Protein AF-A0AAP0GBH9-F1 (afdb_monomer)

pLDDT: mean 76.65, std 11.71, range [45.78, 92.94]

Mean predicted aligned error: 11.2 Å

Solvent-accessible surface area (backbone atoms only — not comparable to full-atom values): 4623 Å² total; per-residue (Å²): 136,75,83,49,69,65,61,58,50,46,62,59,44,64,84,35,67,91,48,58,70,70,56,24,52,51,50,43,52,55,52,50,49,52,54,51,51,50,51,51,50,53,52,49,52,49,62,70,47,86,76,55,94,59,42,70,62,52,51,51,53,49,51,54,49,53,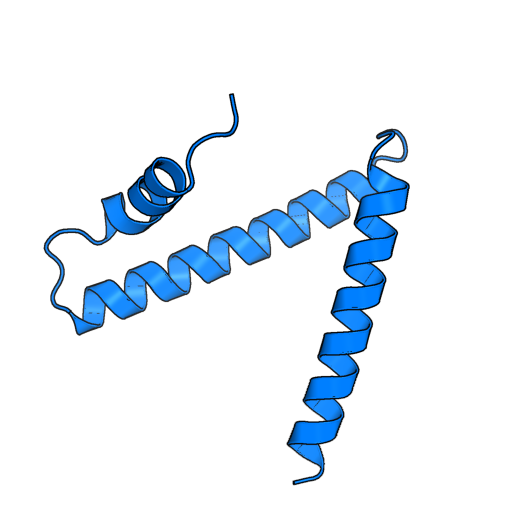52,51,51,51,54,51,52,56,57,63,74,75,110

Sequence (79 aa):
MTTNASESFNGVLKRSRGLPIQALVSATYYHCIAMFLKREEDSKNWANEAASRFVPKVLRMLRIRKEKGKKLNKKCSNK

Structure (mmCIF, N/CA/C/O backbone):
data_AF-A0AAP0GBH9-F1
#
_entry.id   AF-A0AAP0GBH9-F1
#
loop_
_atom_site.group_PDB
_atom_site.id
_atom_site.type_symbol
_atom_site.label_atom_id
_atom_site.label_alt_id
_atom_site.label_comp_id
_atom_site.label_asym_id
_atom_site.label_entity_id
_atom_site.label_seq_id
_atom_site.pdbx_PDB_ins_code
_atom_site.Cartn_x
_atom_site.Cartn_y
_atom_site.Cartn_z
_atom_site.occupancy
_atom_site.B_iso_or_equiv
_atom_site.auth_seq_id
_atom_site.auth_comp_id
_atom_site.auth_asym_id
_atom_site.auth_atom_id
_atom_site.pdbx_PDB_model_num
ATOM 1 N N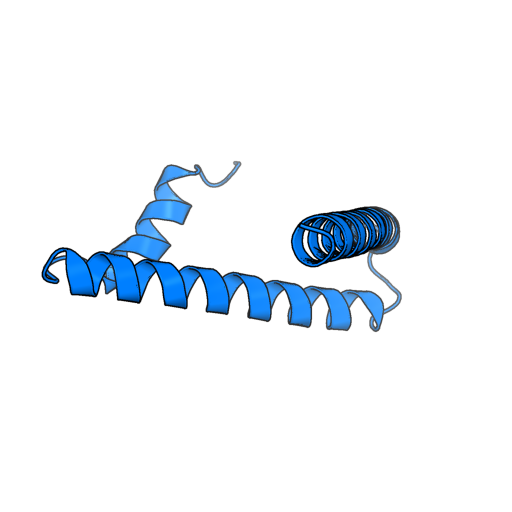 . MET A 1 1 ? -2.345 18.714 -12.205 1.00 45.78 1 MET A N 1
ATOM 2 C CA . MET A 1 1 ? -3.306 18.102 -11.266 1.00 45.78 1 MET A CA 1
ATOM 3 C C . MET A 1 1 ? -2.576 17.023 -10.475 1.00 45.78 1 MET A C 1
ATOM 5 O O . MET A 1 1 ? -2.572 15.862 -10.851 1.00 45.78 1 MET A O 1
ATOM 9 N N . THR A 1 2 ? -1.827 17.420 -9.450 1.00 50.03 2 THR A N 1
ATOM 10 C CA . THR A 1 2 ? -1.249 16.478 -8.486 1.00 50.03 2 THR A CA 1
ATOM 11 C C . THR A 1 2 ? -2.373 16.114 -7.527 1.00 50.03 2 THR A C 1
ATOM 13 O O . THR A 1 2 ? -2.823 17.005 -6.809 1.00 50.03 2 THR A O 1
ATOM 16 N N . THR A 1 3 ? -2.869 14.872 -7.544 1.00 53.75 3 THR A N 1
ATOM 17 C CA . THR A 1 3 ? -3.803 14.370 -6.519 1.00 53.75 3 THR A CA 1
ATOM 18 C C . THR A 1 3 ? -3.257 14.768 -5.157 1.00 53.75 3 THR A C 1
ATOM 20 O O . THR A 1 3 ? -2.137 14.401 -4.789 1.00 53.75 3 THR A O 1
ATOM 23 N N . ASN A 1 4 ? -4.000 15.644 -4.495 1.00 68.94 4 ASN A N 1
ATOM 24 C CA . ASN A 1 4 ? -3.637 16.264 -3.235 1.00 68.94 4 ASN A CA 1
ATOM 25 C C . ASN A 1 4 ? -3.352 15.155 -2.199 1.00 68.94 4 ASN A C 1
ATOM 27 O O . ASN A 1 4 ? -3.938 14.069 -2.212 1.00 68.94 4 ASN A O 1
ATOM 31 N N . ALA A 1 5 ? -2.391 15.388 -1.305 1.00 68.06 5 ALA A N 1
ATOM 32 C CA . ALA A 1 5 ? -2.058 14.395 -0.284 1.00 68.06 5 ALA A CA 1
ATOM 33 C C . ALA A 1 5 ? -3.299 14.017 0.551 1.00 68.06 5 ALA A C 1
ATOM 35 O O . ALA A 1 5 ? -3.442 12.868 0.962 1.00 68.06 5 ALA A O 1
ATOM 36 N N . SER A 1 6 ? -4.227 14.961 0.730 1.00 74.06 6 SER A N 1
ATOM 37 C CA . SER A 1 6 ? -5.507 14.781 1.412 1.00 74.06 6 SER A CA 1
ATOM 38 C C . SER A 1 6 ? -6.402 13.705 0.787 1.00 74.06 6 SER A C 1
ATOM 40 O O . SER A 1 6 ? -6.910 12.878 1.537 1.00 74.06 6 SER A O 1
ATOM 42 N N . GLU A 1 7 ? -6.578 13.629 -0.537 1.00 79.19 7 GLU A N 1
ATOM 43 C CA . GLU A 1 7 ? -7.365 12.557 -1.182 1.00 79.19 7 GLU A CA 1
ATOM 44 C C . GLU A 1 7 ? -6.702 11.193 -1.011 1.00 79.19 7 GLU A C 1
ATOM 46 O O . GLU A 1 7 ? -7.380 10.202 -0.726 1.00 79.19 7 GLU A O 1
ATOM 51 N N . SER A 1 8 ? -5.370 11.143 -1.118 1.00 75.31 8 SER A N 1
ATOM 52 C CA . SER A 1 8 ? -4.613 9.914 -0.877 1.00 75.31 8 SER A CA 1
ATOM 53 C C . SER A 1 8 ? -4.795 9.430 0.563 1.00 75.31 8 SER A C 1
ATOM 55 O O . SER A 1 8 ? -5.071 8.251 0.783 1.00 75.31 8 SER A O 1
ATOM 57 N N . PHE A 1 9 ? -4.679 10.324 1.550 1.00 75.69 9 PHE A N 1
ATOM 58 C CA . PHE A 1 9 ? -4.925 9.993 2.956 1.00 75.69 9 PHE A CA 1
ATOM 59 C C . PHE A 1 9 ? -6.377 9.590 3.199 1.00 75.69 9 PHE A C 1
ATOM 61 O O . PHE A 1 9 ? -6.648 8.651 3.947 1.00 75.69 9 PHE A O 1
ATOM 68 N N . ASN A 1 10 ? -7.318 10.241 2.524 1.00 83.69 10 ASN A N 1
ATOM 69 C CA . ASN A 1 10 ? -8.728 9.916 2.631 1.00 83.69 10 ASN A CA 1
ATOM 70 C C . ASN A 1 10 ? -9.023 8.482 2.167 1.00 83.69 10 ASN A C 1
ATOM 72 O O . ASN A 1 10 ? -9.803 7.786 2.813 1.00 83.69 10 ASN A O 1
ATOM 76 N N . GLY A 1 11 ? -8.368 8.019 1.096 1.00 80.88 11 GLY A N 1
ATOM 77 C CA . GLY A 1 11 ? -8.450 6.632 0.629 1.00 80.88 11 GLY A CA 1
ATOM 78 C C . GLY A 1 11 ? -7.946 5.620 1.663 1.00 80.88 11 GLY A C 1
ATOM 79 O O . GLY A 1 11 ? -8.618 4.617 1.905 1.00 80.88 11 GLY A O 1
ATOM 80 N N . VAL A 1 12 ? -6.826 5.927 2.329 1.00 80.56 12 VAL A N 1
ATOM 81 C CA . VAL A 1 12 ? -6.246 5.094 3.401 1.00 80.56 12 VAL A CA 1
ATOM 82 C C . VAL A 1 12 ? -7.185 4.993 4.599 1.00 80.56 12 VAL A C 1
ATOM 84 O O . VAL A 1 12 ? -7.411 3.906 5.125 1.00 80.56 12 VAL A O 1
ATOM 87 N N . LEU A 1 13 ? -7.763 6.122 5.010 1.00 83.56 13 LEU A N 1
ATOM 88 C CA . LEU A 1 13 ? -8.603 6.205 6.202 1.00 83.56 13 LEU A CA 1
ATOM 89 C C . LEU A 1 13 ? -10.043 5.742 5.962 1.00 83.56 13 LEU A C 1
ATOM 91 O O . LEU A 1 13 ? -10.746 5.442 6.922 1.00 83.56 13 LEU A O 1
ATOM 95 N N . LYS A 1 14 ? -10.510 5.668 4.707 1.00 85.94 14 LYS A N 1
ATOM 96 C CA . LYS A 1 14 ? -11.913 5.356 4.370 1.00 85.94 14 LYS A CA 1
ATOM 97 C C . LYS A 1 14 ? -12.396 4.042 4.987 1.00 85.94 14 LYS A C 1
ATOM 99 O O . LYS A 1 14 ? -13.552 3.963 5.386 1.00 85.94 14 LYS A O 1
ATOM 104 N N . ARG A 1 15 ? -11.523 3.034 5.079 1.00 80.31 15 ARG A N 1
ATOM 105 C CA . ARG A 1 15 ? -11.846 1.700 5.618 1.00 80.31 15 ARG A CA 1
ATOM 106 C C . ARG A 1 15 ? -11.689 1.578 7.134 1.00 80.31 15 ARG A C 1
ATOM 108 O O . ARG A 1 15 ? -12.109 0.573 7.689 1.00 80.31 15 ARG A O 1
ATOM 115 N N . SER A 1 16 ? -11.090 2.567 7.794 1.00 85.19 16 SER A N 1
ATOM 116 C CA . SER A 1 16 ? -10.811 2.53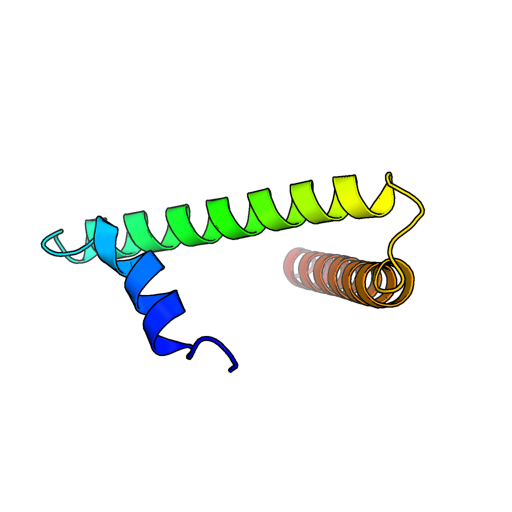5 9.233 1.00 85.19 16 SER A CA 1
ATOM 117 C C . SER A 1 16 ? -11.683 3.497 10.046 1.00 85.19 16 SER A C 1
ATOM 119 O O . SER A 1 16 ? -11.489 3.626 11.252 1.00 85.19 16 SER A O 1
ATOM 121 N N . ARG A 1 17 ? -12.632 4.195 9.408 1.00 86.62 17 ARG A N 1
ATOM 122 C CA . ARG A 1 17 ? -13.539 5.135 10.085 1.00 86.62 17 ARG A CA 1
ATOM 123 C C . ARG A 1 17 ? -14.472 4.390 11.038 1.00 86.62 17 ARG A C 1
ATOM 125 O O . ARG A 1 17 ? -15.022 3.360 10.671 1.00 86.62 17 ARG A O 1
ATOM 132 N N . GLY A 1 18 ? -14.666 4.936 12.236 1.00 86.38 18 GLY A N 1
ATOM 133 C CA . GLY A 1 18 ? -15.558 4.357 13.247 1.00 86.38 18 GLY A CA 1
ATOM 134 C C . GLY A 1 18 ? -14.984 3.154 14.000 1.00 86.38 18 GLY A C 1
ATOM 135 O O . GLY A 1 18 ? -15.672 2.598 14.849 1.00 86.38 18 GLY A O 1
ATOM 136 N N . LEU A 1 19 ? -13.734 2.759 13.731 1.00 88.75 19 LEU A N 1
ATOM 137 C CA . LEU A 1 19 ? -13.043 1.747 14.526 1.00 88.75 19 LEU A CA 1
ATOM 138 C C . LEU A 1 19 ? -12.508 2.350 15.839 1.00 88.75 19 LEU A C 1
ATOM 140 O O . LEU A 1 19 ? -12.092 3.513 15.846 1.00 88.75 19 LEU A O 1
ATOM 144 N N . PRO A 1 20 ? -12.433 1.563 16.930 1.00 92.94 20 PRO A N 1
ATOM 145 C CA . PRO A 1 20 ? -11.678 1.940 18.123 1.00 92.94 20 PRO A CA 1
ATOM 146 C C . PRO A 1 20 ? -10.240 2.332 17.765 1.00 92.94 20 PRO A C 1
ATOM 148 O O . PRO A 1 20 ? -9.661 1.757 16.844 1.00 92.94 20 PRO A O 1
ATOM 151 N N . ILE A 1 21 ? -9.640 3.268 18.508 1.00 88.19 21 ILE A N 1
ATOM 152 C CA . ILE A 1 21 ? -8.332 3.871 18.175 1.00 88.19 21 ILE A CA 1
ATOM 153 C C . ILE A 1 21 ? -7.266 2.808 17.875 1.00 88.19 21 ILE A C 1
ATOM 155 O O . ILE A 1 21 ? -6.562 2.905 16.873 1.00 88.19 21 ILE A O 1
ATOM 159 N N . GLN A 1 22 ? -7.191 1.752 18.688 1.00 89.62 22 GLN A N 1
ATOM 160 C CA . GLN A 1 22 ? -6.243 0.659 18.477 1.00 89.62 22 GLN A CA 1
ATOM 161 C C . GLN A 1 22 ? -6.484 -0.075 17.147 1.00 89.62 22 GLN A C 1
ATOM 163 O O . GLN A 1 22 ? -5.548 -0.279 16.377 1.00 89.62 22 GLN A O 1
ATOM 168 N N . ALA A 1 23 ? -7.738 -0.410 16.836 1.00 86.81 23 ALA A N 1
ATOM 169 C CA . ALA A 1 23 ? -8.104 -1.070 15.5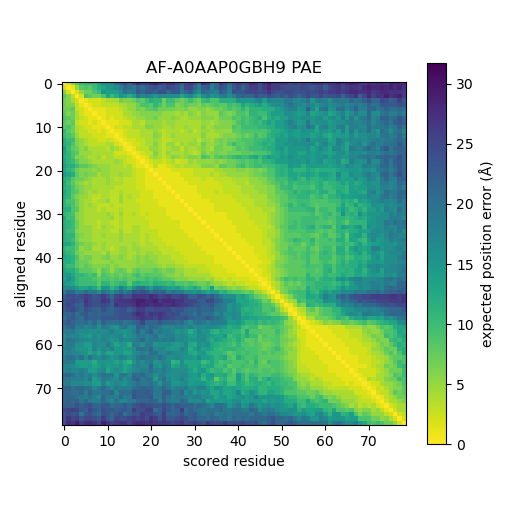85 1.00 86.81 23 ALA A CA 1
ATOM 170 C C . AL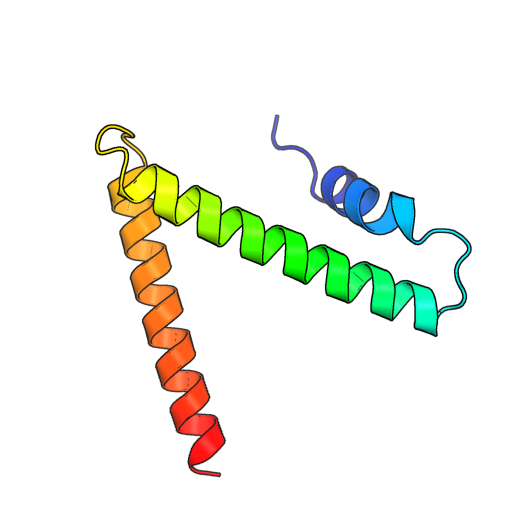A A 1 23 ? -7.897 -0.155 14.365 1.00 86.81 23 ALA A C 1
ATOM 172 O O . ALA A 1 23 ? -7.460 -0.622 13.314 1.00 86.81 23 ALA A O 1
ATOM 173 N N . LEU A 1 24 ? -8.139 1.152 14.507 1.00 90.12 24 LEU A N 1
ATOM 174 C CA . LEU A 1 24 ? -7.866 2.155 13.478 1.00 90.12 24 LEU A CA 1
ATOM 175 C C . LEU A 1 24 ? -6.370 2.226 13.151 1.00 90.12 24 LEU A C 1
ATOM 177 O O . LEU A 1 24 ? -5.990 2.205 11.977 1.00 90.12 24 LEU A O 1
ATOM 181 N N . VAL A 1 25 ? -5.514 2.273 14.173 1.00 89.25 25 VAL A N 1
ATOM 182 C CA . VAL A 1 25 ? -4.055 2.300 13.995 1.00 89.25 25 VAL A CA 1
ATOM 183 C C . VAL A 1 25 ? -3.573 1.010 13.332 1.00 89.25 25 VAL A C 1
ATOM 185 O O . VAL A 1 25 ? -2.828 1.068 12.355 1.00 89.25 25 VAL A O 1
ATOM 188 N N . SER A 1 26 ? -4.047 -0.155 13.781 1.00 89.38 26 SER A N 1
ATOM 189 C CA . SER A 1 26 ? -3.678 -1.435 13.166 1.00 89.38 26 SER A CA 1
ATOM 190 C C . SER A 1 26 ? -4.130 -1.525 11.704 1.00 89.38 26 SER A C 1
ATOM 192 O O . SER A 1 26 ? -3.328 -1.855 10.831 1.00 89.38 26 SER A O 1
ATOM 194 N N . ALA A 1 27 ? -5.385 -1.182 11.405 1.00 87.69 27 ALA A N 1
ATOM 195 C CA . ALA A 1 27 ? -5.929 -1.245 10.049 1.00 87.69 27 ALA A CA 1
ATOM 196 C C . ALA A 1 27 ? -5.179 -0.319 9.079 1.00 87.69 27 ALA A C 1
ATOM 198 O O . ALA A 1 27 ? -4.836 -0.728 7.969 1.00 87.69 27 ALA A O 1
ATOM 199 N N . THR A 1 28 ? -4.882 0.913 9.500 1.00 89.12 28 THR A N 1
ATOM 200 C CA . THR A 1 28 ? -4.136 1.875 8.673 1.00 89.12 28 THR A CA 1
ATOM 201 C C . THR A 1 28 ? -2.686 1.442 8.464 1.00 89.12 28 THR A C 1
ATOM 203 O O . THR A 1 28 ? -2.186 1.527 7.341 1.00 89.12 28 THR A O 1
ATOM 206 N N . TYR A 1 29 ? -2.031 0.899 9.494 1.00 89.25 29 TYR A N 1
ATOM 207 C CA . TYR A 1 29 ? -0.672 0.367 9.399 1.00 89.25 29 TYR A CA 1
ATOM 208 C C . TYR A 1 29 ? -0.565 -0.772 8.377 1.00 89.25 29 TYR A C 1
ATOM 210 O O . TYR A 1 29 ? 0.229 -0.688 7.435 1.00 89.25 29 TYR A O 1
ATOM 218 N N . TYR A 1 30 ? -1.400 -1.807 8.504 1.00 89.94 30 TYR A N 1
ATOM 219 C CA . TYR A 1 30 ? -1.371 -2.940 7.576 1.00 89.94 30 TYR A CA 1
ATOM 220 C C . TYR A 1 30 ? -1.790 -2.545 6.159 1.00 89.94 30 TYR A C 1
ATOM 222 O O . TYR A 1 30 ? -1.216 -3.038 5.188 1.00 89.94 30 TYR A O 1
ATOM 230 N N . HIS A 1 31 ? -2.733 -1.610 6.016 1.00 88.12 31 HIS A N 1
ATOM 231 C CA . HIS A 1 31 ? -3.112 -1.092 4.706 1.00 88.12 31 HIS A CA 1
ATOM 232 C C . HIS A 1 31 ? -1.953 -0.354 4.022 1.00 88.12 31 HIS A C 1
ATOM 234 O O . HIS A 1 31 ? -1.689 -0.580 2.839 1.00 88.12 31 HIS A O 1
ATOM 240 N N . CYS A 1 32 ? -1.206 0.466 4.767 1.00 87.31 32 CYS A N 1
ATOM 241 C CA . CYS A 1 32 ? 0.009 1.107 4.271 1.00 87.31 32 CYS A CA 1
ATOM 242 C C . CYS A 1 32 ? 1.053 0.082 3.819 1.00 87.31 32 CYS A C 1
ATOM 244 O O . CYS A 1 32 ? 1.579 0.208 2.713 1.00 87.31 32 CYS A O 1
ATOM 246 N N . ILE A 1 33 ? 1.311 -0.958 4.619 1.00 90.31 33 ILE A N 1
ATOM 247 C CA . ILE A 1 33 ? 2.232 -2.041 4.241 1.00 90.31 33 ILE A CA 1
ATOM 248 C C . ILE A 1 33 ? 1.794 -2.705 2.937 1.00 90.31 33 ILE A C 1
ATOM 250 O O . ILE A 1 33 ? 2.609 -2.844 2.028 1.00 90.31 33 ILE A O 1
ATOM 254 N N . ALA A 1 34 ? 0.516 -3.064 2.808 1.00 89.50 34 ALA A N 1
ATOM 255 C CA . ALA A 1 34 ? -0.003 -3.699 1.600 1.00 89.50 34 ALA A CA 1
ATOM 256 C C . ALA A 1 34 ? 0.196 -2.820 0.351 1.00 89.50 34 ALA A C 1
ATOM 258 O O . ALA A 1 34 ? 0.602 -3.315 -0.699 1.00 89.50 34 ALA A O 1
ATOM 259 N N . MET A 1 35 ? -0.019 -1.504 0.466 1.00 87.38 35 MET A N 1
ATOM 260 C CA . MET A 1 35 ? 0.255 -0.566 -0.630 1.00 87.38 35 MET A CA 1
ATOM 261 C C . MET A 1 35 ? 1.745 -0.499 -0.989 1.00 87.38 35 MET A C 1
ATOM 263 O O . MET A 1 35 ? 2.080 -0.402 -2.171 1.00 87.38 35 MET A O 1
ATOM 267 N N . PHE A 1 36 ? 2.645 -0.546 -0.001 1.00 87.00 36 PHE A N 1
ATOM 268 C CA . PHE A 1 36 ? 4.086 -0.570 -0.258 1.00 87.00 36 PHE A CA 1
ATOM 269 C C . PHE A 1 36 ? 4.530 -1.867 -0.934 1.00 87.00 36 PHE A C 1
ATOM 271 O O . PHE A 1 36 ? 5.293 -1.798 -1.895 1.00 87.00 36 PHE A O 1
ATOM 278 N N . LEU A 1 37 ? 4.022 -3.019 -0.487 1.00 88.88 37 LEU A N 1
ATOM 279 C CA . LEU A 1 37 ? 4.310 -4.319 -1.098 1.00 88.88 37 LEU A CA 1
ATOM 280 C C . LEU A 1 37 ? 3.828 -4.372 -2.549 1.00 88.88 37 LEU A C 1
ATOM 282 O O . LEU A 1 37 ? 4.600 -4.732 -3.434 1.00 88.88 37 LEU A O 1
ATOM 286 N N . LYS A 1 38 ? 2.599 -3.910 -2.813 1.00 88.81 38 LYS A N 1
ATOM 287 C CA . LYS A 1 38 ? 2.064 -3.820 -4.176 1.00 88.81 38 LYS A CA 1
ATOM 288 C C . LYS A 1 38 ? 2.928 -2.933 -5.072 1.00 88.81 38 LYS A C 1
ATOM 290 O O . LYS A 1 38 ? 3.268 -3.320 -6.180 1.00 88.81 38 LYS A O 1
ATOM 295 N N . ARG A 1 39 ? 3.358 -1.766 -4.579 1.00 84.88 39 ARG A N 1
ATOM 296 C CA . ARG A 1 39 ? 4.267 -0.889 -5.338 1.00 84.88 39 ARG A CA 1
ATOM 297 C C . ARG A 1 39 ? 5.640 -1.509 -5.585 1.00 84.88 39 ARG A C 1
ATOM 299 O O . ARG A 1 39 ? 6.275 -1.182 -6.585 1.00 84.88 39 ARG A O 1
ATOM 306 N N . GLU A 1 40 ? 6.133 -2.345 -4.675 1.00 84.06 40 GLU A N 1
ATOM 307 C CA . GLU A 1 40 ? 7.376 -3.086 -4.894 1.00 84.06 40 GLU A CA 1
ATOM 308 C C . GLU A 1 40 ? 7.208 -4.118 -6.016 1.00 84.06 40 GLU A C 1
ATOM 310 O O . GLU A 1 40 ? 8.085 -4.233 -6.870 1.00 84.06 40 GLU A O 1
ATOM 315 N N . GLU A 1 41 ? 6.085 -4.833 -6.034 1.00 85.75 41 GLU A N 1
ATOM 316 C CA . GLU A 1 41 ? 5.730 -5.782 -7.090 1.00 85.75 41 GLU A CA 1
ATOM 317 C C . GLU A 1 41 ? 5.563 -5.088 -8.447 1.00 85.75 41 GLU A C 1
ATOM 319 O O . GLU A 1 41 ? 6.253 -5.450 -9.399 1.00 85.75 41 GLU A O 1
ATOM 324 N N . ASP A 1 42 ? 4.771 -4.013 -8.510 1.00 82.19 42 ASP A N 1
ATOM 325 C CA . ASP A 1 42 ? 4.614 -3.180 -9.709 1.00 82.19 42 ASP A CA 1
ATOM 326 C C . ASP A 1 42 ? 5.980 -2.694 -10.216 1.00 82.19 42 ASP A C 1
ATOM 328 O O . ASP A 1 42 ? 6.282 -2.746 -11.407 1.00 82.19 42 ASP A O 1
ATOM 332 N N . SER A 1 43 ? 6.864 -2.288 -9.299 1.00 74.94 43 SER A N 1
ATOM 333 C CA . SER A 1 43 ? 8.214 -1.870 -9.657 1.00 74.94 43 SER A CA 1
ATOM 334 C C . SER A 1 43 ? 9.080 -2.998 -10.219 1.00 74.94 43 SER A C 1
ATOM 336 O O . SER A 1 43 ? 9.960 -2.705 -11.032 1.00 74.94 43 SER A O 1
ATOM 338 N N . LYS A 1 44 ? 8.919 -4.242 -9.759 1.00 78.62 44 LYS A N 1
ATOM 339 C CA . LYS A 1 44 ? 9.630 -5.400 -10.324 1.00 78.62 44 LYS A CA 1
ATOM 340 C C . LYS A 1 44 ? 9.098 -5.701 -11.721 1.00 78.62 44 LYS A C 1
ATOM 342 O O . LYS A 1 44 ? 9.896 -5.894 -12.632 1.00 78.62 44 LYS A O 1
ATOM 347 N N . ASN A 1 45 ? 7.782 -5.638 -11.901 1.00 79.81 45 ASN A N 1
ATOM 348 C CA . ASN A 1 45 ? 7.130 -5.847 -13.192 1.00 79.81 45 ASN A CA 1
ATOM 349 C C . ASN A 1 45 ? 7.588 -4.802 -14.219 1.00 79.81 45 ASN A C 1
ATOM 351 O O . ASN A 1 45 ? 8.059 -5.174 -15.288 1.00 79.81 45 ASN A O 1
ATOM 355 N N . TRP A 1 46 ? 7.616 -3.515 -13.855 1.00 72.19 46 TRP A N 1
ATOM 356 C CA . TRP A 1 46 ? 8.147 -2.450 -14.721 1.00 72.19 46 TRP A CA 1
ATOM 357 C C . TRP A 1 46 ? 9.647 -2.559 -15.006 1.00 72.19 46 TRP A C 1
ATOM 359 O O . TRP A 1 46 ? 10.123 -2.014 -15.996 1.00 72.19 46 TRP A O 1
ATOM 369 N N . ALA A 1 47 ? 10.419 -3.189 -14.119 1.00 68.06 47 ALA A N 1
ATOM 370 C CA . ALA A 1 47 ? 11.837 -3.432 -14.366 1.00 68.06 47 ALA A CA 1
ATOM 371 C C . ALA A 1 47 ? 12.054 -4.579 -15.366 1.00 68.06 47 ALA A C 1
ATOM 373 O O . ALA A 1 47 ? 13.025 -4.541 -16.119 1.00 68.06 47 ALA A O 1
ATOM 374 N N . ASN A 1 48 ? 11.161 -5.572 -15.367 1.00 68.38 48 ASN A N 1
ATOM 375 C CA . ASN A 1 48 ? 11.186 -6.705 -16.289 1.00 68.38 48 ASN A CA 1
ATOM 376 C C . ASN A 1 48 ? 10.604 -6.336 -17.667 1.00 68.38 48 ASN A C 1
ATOM 378 O O . ASN A 1 48 ? 11.114 -6.784 -18.691 1.00 68.38 48 ASN A O 1
ATO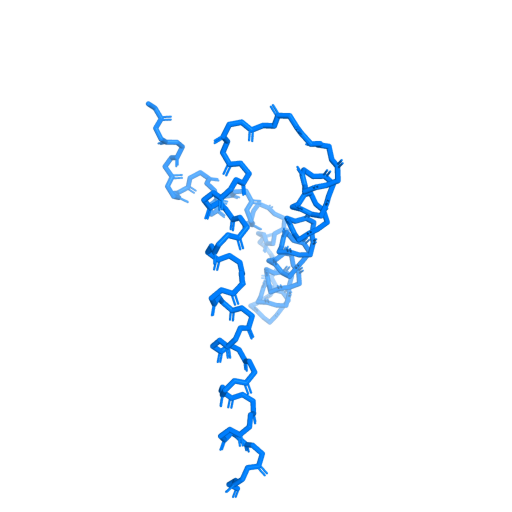M 382 N N . GLU A 1 49 ? 9.587 -5.472 -17.711 1.00 66.00 49 GLU A N 1
ATOM 383 C CA . GLU A 1 49 ? 9.072 -4.856 -18.938 1.00 66.00 49 GLU A CA 1
ATOM 384 C C . GLU A 1 49 ? 10.020 -3.735 -19.395 1.00 66.00 49 GLU A C 1
ATOM 386 O O . GLU A 1 49 ? 9.881 -2.565 -19.037 1.00 66.00 49 GLU A O 1
ATOM 391 N N . ALA A 1 50 ? 11.030 -4.103 -20.181 1.00 58.41 50 ALA A N 1
ATOM 392 C CA . ALA A 1 50 ? 12.177 -3.284 -20.582 1.00 58.41 50 ALA A CA 1
ATOM 393 C C . ALA A 1 50 ? 11.890 -2.023 -21.449 1.00 58.41 50 ALA A C 1
ATOM 395 O O . ALA A 1 50 ? 12.738 -1.639 -22.252 1.00 58.41 50 ALA A O 1
ATOM 396 N N . ALA A 1 51 ? 10.747 -1.337 -21.318 1.00 57.56 51 ALA A N 1
ATOM 397 C CA . ALA A 1 51 ? 10.328 -0.297 -22.270 1.00 57.56 51 ALA A CA 1
ATOM 398 C C . ALA A 1 51 ? 9.822 1.035 -21.680 1.00 57.56 51 ALA A C 1
ATOM 400 O O . ALA A 1 51 ? 9.404 1.90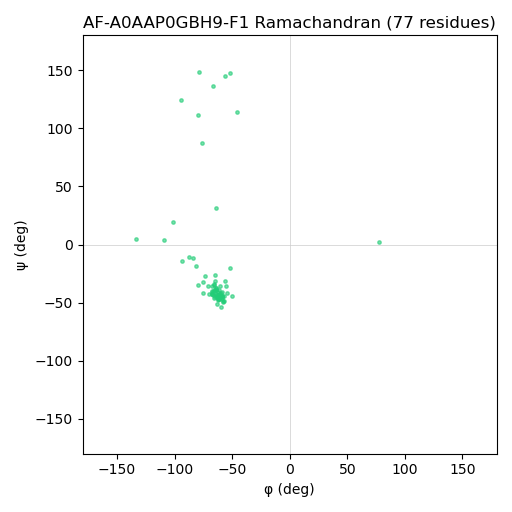6 -22.441 1.00 57.56 51 ALA A O 1
ATOM 401 N N . SER A 1 52 ? 9.861 1.270 -20.363 1.00 58.69 52 SER A N 1
ATOM 402 C CA . SER A 1 52 ? 9.430 2.576 -19.830 1.00 58.69 52 SER A CA 1
ATOM 403 C C . SER A 1 52 ? 10.598 3.555 -19.641 1.00 58.69 52 SER A C 1
ATOM 405 O O . SER A 1 52 ? 11.558 3.304 -18.912 1.00 58.69 52 SER A O 1
ATOM 407 N N . ARG A 1 53 ? 10.485 4.743 -20.258 1.00 59.97 53 ARG A N 1
ATOM 408 C CA . ARG A 1 53 ? 11.439 5.877 -20.183 1.00 59.97 53 ARG A CA 1
ATOM 409 C C . ARG A 1 53 ? 11.793 6.295 -18.744 1.00 59.97 53 ARG A C 1
ATOM 411 O O . ARG A 1 53 ? 12.819 6.931 -18.512 1.00 59.97 53 ARG A O 1
ATOM 418 N N . PHE A 1 54 ? 10.955 5.937 -17.769 1.00 57.59 54 PHE A N 1
ATOM 419 C CA . PHE A 1 54 ? 11.112 6.273 -16.351 1.00 57.59 54 PHE A CA 1
ATOM 420 C C . PHE A 1 54 ? 11.846 5.194 -15.533 1.00 57.59 54 PHE A C 1
ATOM 422 O O . PHE A 1 54 ? 12.329 5.478 -14.430 1.00 57.59 54 PHE A O 1
ATOM 429 N N . VAL A 1 55 ? 11.994 3.984 -16.081 1.00 65.38 55 VAL A N 1
ATOM 430 C CA . VAL A 1 55 ? 12.579 2.803 -15.422 1.00 65.38 55 VAL A CA 1
ATOM 431 C C . VAL A 1 55 ? 14.029 3.027 -14.977 1.00 65.38 55 VAL A C 1
ATOM 433 O O . VAL A 1 55 ? 14.327 2.714 -13.822 1.00 65.38 55 VAL A O 1
ATOM 436 N N . PRO A 1 56 ? 14.924 3.681 -15.752 1.00 68.81 56 PRO A N 1
ATOM 437 C CA . PRO A 1 56 ? 16.313 3.871 -15.323 1.00 68.81 56 PRO A CA 1
ATOM 438 C C . PRO A 1 56 ? 16.459 4.750 -14.070 1.00 68.81 56 PRO A C 1
ATOM 440 O O . PRO A 1 56 ? 17.283 4.474 -13.194 1.00 68.81 56 PRO A O 1
ATOM 443 N N . LYS A 1 57 ? 15.653 5.818 -13.951 1.00 71.62 57 LYS A N 1
ATOM 444 C CA . LYS A 1 57 ? 15.705 6.740 -12.802 1.00 71.62 57 LYS A CA 1
ATOM 445 C C . LYS A 1 57 ? 15.060 6.118 -11.564 1.00 71.62 57 LYS A C 1
ATOM 447 O O . LYS A 1 57 ? 15.608 6.239 -10.467 1.00 71.62 57 LYS A O 1
ATOM 452 N N . VAL A 1 58 ? 13.928 5.433 -11.735 1.00 72.00 58 VAL A N 1
ATOM 453 C CA . VAL A 1 58 ? 13.221 4.751 -10.642 1.00 72.00 58 VAL A CA 1
ATOM 454 C C . VAL A 1 58 ? 14.061 3.594 -10.091 1.00 72.00 58 VAL A C 1
ATOM 456 O O . VAL A 1 58 ? 14.282 3.545 -8.880 1.00 72.00 58 VAL A O 1
ATOM 459 N N . LEU A 1 59 ? 14.643 2.752 -10.953 1.00 72.31 59 LEU A N 1
ATOM 460 C CA . LEU A 1 59 ? 15.567 1.682 -10.551 1.00 72.31 59 LEU A CA 1
ATOM 461 C C . LEU A 1 59 ? 16.762 2.215 -9.762 1.00 72.31 59 LEU A C 1
ATOM 463 O O . LEU A 1 59 ? 17.108 1.662 -8.718 1.00 72.31 59 LEU A O 1
ATOM 467 N N . ARG A 1 60 ? 17.372 3.319 -10.217 1.00 79.00 60 ARG A N 1
ATOM 468 C CA . ARG A 1 60 ? 18.485 3.964 -9.503 1.00 79.00 60 ARG A CA 1
ATOM 469 C C . ARG A 1 60 ? 18.070 4.373 -8.089 1.00 79.00 60 ARG A C 1
ATOM 471 O O . ARG A 1 60 ? 18.763 4.056 -7.124 1.00 79.00 60 ARG A O 1
ATOM 478 N N . MET A 1 61 ? 16.921 5.035 -7.957 1.00 78.50 61 MET A N 1
ATOM 479 C CA . MET A 1 61 ? 16.395 5.471 -6.661 1.00 78.50 61 MET A CA 1
ATOM 480 C C . MET A 1 61 ? 16.061 4.291 -5.738 1.00 78.50 61 MET A C 1
ATOM 482 O O . MET A 1 61 ? 16.308 4.369 -4.535 1.00 78.50 61 MET A O 1
ATOM 486 N N . LEU A 1 62 ? 15.531 3.191 -6.276 1.00 74.62 62 LEU A N 1
ATOM 487 C CA . LEU A 1 62 ? 15.254 1.973 -5.510 1.00 74.62 62 LEU A CA 1
ATOM 488 C C . LEU A 1 62 ? 16.534 1.291 -5.026 1.00 74.62 62 LEU A C 1
ATOM 490 O O . LEU A 1 62 ? 16.601 0.891 -3.864 1.00 74.62 62 LEU A O 1
ATOM 494 N N . ARG A 1 63 ? 17.576 1.231 -5.865 1.00 80.69 63 ARG A N 1
ATOM 495 C CA . ARG A 1 63 ? 18.901 0.713 -5.483 1.00 80.69 63 ARG A CA 1
ATOM 496 C C . ARG A 1 63 ? 19.476 1.488 -4.298 1.00 80.69 63 ARG A C 1
ATOM 498 O O . ARG A 1 63 ? 19.829 0.883 -3.288 1.00 80.69 63 ARG A O 1
ATOM 505 N N . ILE A 1 64 ? 19.458 2.822 -4.380 1.00 84.62 64 ILE A N 1
ATOM 506 C CA . ILE A 1 64 ? 19.931 3.713 -3.307 1.00 84.62 64 ILE A CA 1
ATOM 507 C C . ILE A 1 64 ? 19.146 3.474 -2.010 1.00 84.62 64 ILE A C 1
ATOM 509 O O . ILE A 1 64 ? 19.732 3.397 -0.929 1.00 84.62 64 ILE A O 1
ATOM 513 N N . ARG A 1 65 ? 17.814 3.340 -2.091 1.00 83.12 65 ARG A N 1
ATOM 514 C CA . ARG A 1 65 ? 16.976 3.058 -0.913 1.00 83.12 65 ARG A CA 1
ATOM 515 C C . ARG A 1 65 ? 17.294 1.697 -0.296 1.00 83.12 65 ARG A C 1
ATOM 517 O O . ARG A 1 65 ? 17.438 1.619 0.922 1.00 83.12 65 ARG A O 1
ATOM 524 N N . LYS A 1 66 ? 17.471 0.655 -1.114 1.00 81.50 66 LYS A N 1
ATOM 525 C CA . LYS A 1 66 ? 17.840 -0.696 -0.659 1.00 81.50 66 LYS A CA 1
ATOM 526 C C . LYS A 1 66 ? 19.189 -0.698 0.062 1.00 81.50 66 LYS A C 1
ATOM 528 O O . LYS A 1 66 ? 19.322 -1.314 1.116 1.00 81.50 66 LYS A O 1
ATOM 533 N N . GLU A 1 67 ? 20.180 0.022 -0.458 1.00 84.38 67 GLU A N 1
ATOM 534 C CA . GLU A 1 67 ? 21.489 0.166 0.190 1.00 84.38 67 GLU A CA 1
ATOM 535 C C . GLU A 1 67 ? 21.416 0.937 1.509 1.00 84.38 67 GLU A C 1
ATOM 537 O O . GLU A 1 67 ? 22.011 0.510 2.500 1.00 84.38 67 GLU A O 1
ATOM 542 N N . LYS A 1 68 ? 20.655 2.039 1.558 1.00 81.50 68 LYS A N 1
ATOM 543 C CA . LYS A 1 68 ? 20.412 2.778 2.806 1.00 81.50 68 LYS A CA 1
ATOM 544 C C . LYS A 1 68 ? 19.722 1.900 3.852 1.00 81.50 68 LYS A C 1
ATOM 546 O O . LYS A 1 68 ? 20.172 1.880 4.993 1.00 81.50 68 LYS A O 1
ATOM 551 N N . GLY A 1 69 ? 18.710 1.124 3.461 1.00 76.62 69 GLY A N 1
ATOM 552 C CA . GLY A 1 69 ? 18.036 0.168 4.346 1.00 76.62 69 GLY A CA 1
ATOM 553 C C . GLY A 1 69 ? 18.994 -0.881 4.921 1.00 76.62 69 GLY A C 1
ATOM 554 O O . GLY A 1 69 ? 19.015 -1.101 6.129 1.00 76.62 69 GLY A O 1
ATOM 555 N N . LYS A 1 70 ? 19.871 -1.460 4.089 1.00 78.06 70 LYS A N 1
ATOM 556 C CA . LYS A 1 7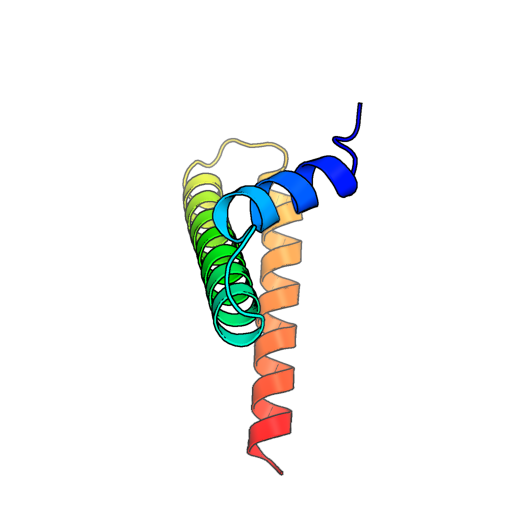0 ? 20.908 -2.404 4.547 1.00 78.06 70 LYS A CA 1
ATOM 557 C C . LYS A 1 70 ? 21.902 -1.769 5.526 1.00 78.06 70 LYS A C 1
ATOM 559 O O . LYS A 1 70 ? 22.281 -2.404 6.507 1.00 78.06 70 LYS A O 1
ATOM 564 N N . LYS A 1 71 ? 22.323 -0.524 5.273 1.00 75.56 71 LYS A N 1
ATOM 565 C CA . LYS A 1 71 ? 23.231 0.226 6.161 1.00 75.56 71 LYS A CA 1
ATOM 566 C C . LYS A 1 71 ? 22.584 0.540 7.512 1.00 75.56 71 LYS A C 1
ATOM 568 O O . LYS A 1 71 ? 23.257 0.445 8.532 1.00 75.56 71 LYS A O 1
ATOM 573 N N . LEU A 1 72 ? 21.297 0.890 7.520 1.00 70.44 72 LEU A N 1
ATOM 574 C CA . LEU A 1 72 ? 20.531 1.118 8.747 1.00 70.44 72 LEU A CA 1
ATOM 575 C C . LEU A 1 72 ? 20.384 -0.173 9.558 1.00 70.44 72 LEU A C 1
ATOM 577 O O . LEU A 1 72 ? 20.663 -0.163 10.750 1.00 70.44 72 LEU A O 1
ATOM 581 N N . ASN A 1 73 ? 20.060 -1.293 8.906 1.00 65.31 73 ASN A N 1
ATOM 582 C CA . ASN A 1 73 ? 19.925 -2.585 9.582 1.00 65.31 73 ASN A CA 1
ATOM 583 C C . ASN A 1 73 ? 21.254 -3.049 10.221 1.00 65.31 73 ASN A C 1
ATOM 585 O O . ASN A 1 73 ? 21.292 -3.408 11.393 1.00 65.31 73 ASN A O 1
ATOM 589 N N . LYS A 1 74 ? 22.385 -2.914 9.509 1.00 67.31 74 LYS A N 1
ATOM 590 C CA . LYS A 1 74 ? 23.721 -3.187 10.081 1.00 67.31 74 LYS A CA 1
ATOM 591 C C . LYS A 1 74 ? 24.071 -2.296 11.277 1.00 67.31 74 LYS A C 1
ATOM 593 O O . LYS A 1 74 ? 24.732 -2.760 12.195 1.00 67.31 74 LYS A O 1
ATOM 598 N N . LYS A 1 75 ? 23.651 -1.026 11.275 1.00 62.94 75 LYS A N 1
ATOM 599 C CA . LYS A 1 75 ? 23.861 -0.125 12.421 1.00 62.94 75 LYS A CA 1
ATOM 600 C C . LYS A 1 75 ? 22.995 -0.496 13.627 1.00 62.94 75 LYS A C 1
ATOM 602 O O . LYS A 1 75 ? 23.463 -0.348 14.746 1.00 62.94 75 LYS A O 1
ATOM 607 N N . CYS A 1 76 ? 21.766 -0.961 13.406 1.00 56.41 76 CYS A N 1
ATOM 608 C CA .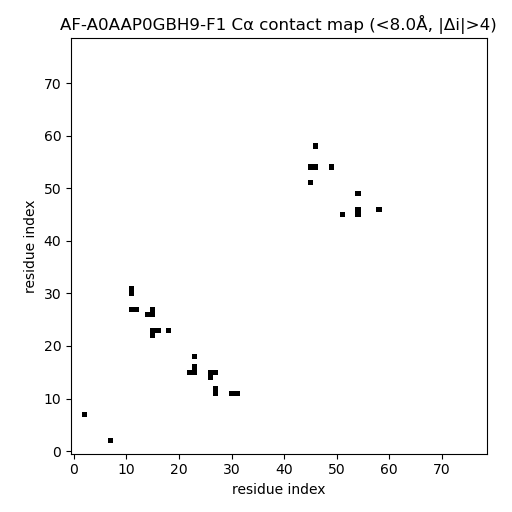 CYS A 1 76 ? 20.874 -1.409 14.477 1.00 56.41 76 CYS A CA 1
ATOM 609 C C . CYS A 1 76 ? 21.281 -2.763 15.072 1.00 56.41 76 CYS A C 1
ATOM 611 O O . CYS A 1 76 ? 21.000 -2.997 16.234 1.00 56.41 76 CYS A O 1
ATOM 613 N N . SER A 1 77 ? 21.950 -3.627 14.302 1.00 57.16 77 SER A N 1
ATOM 614 C CA . SER A 1 77 ? 22.397 -4.948 14.768 1.00 57.16 77 SER A CA 1
ATOM 615 C C . SER A 1 77 ? 23.741 -4.938 15.514 1.00 57.16 77 SER A C 1
ATOM 617 O O . SER A 1 77 ? 24.100 -5.951 16.101 1.00 57.16 77 SER A O 1
ATOM 619 N N . ASN A 1 78 ? 24.488 -3.827 15.468 1.00 57.53 78 ASN A N 1
ATOM 620 C CA . ASN A 1 78 ? 25.772 -3.634 16.165 1.00 57.53 78 ASN A CA 1
ATOM 621 C C . ASN A 1 78 ? 25.625 -2.783 17.446 1.00 57.53 78 ASN A C 1
ATOM 623 O O . ASN A 1 78 ? 26.596 -2.174 17.897 1.00 57.53 78 ASN A O 1
ATOM 627 N N . LYS A 1 79 ? 24.408 -2.673 17.979 1.00 50.78 79 LYS A N 1
ATOM 628 C CA . LYS A 1 79 ? 24.068 -1.933 19.194 1.00 50.78 79 LYS A CA 1
ATOM 629 C C . LYS A 1 79 ? 23.376 -2.881 20.159 1.00 50.78 79 LYS A C 1
ATOM 631 O O . LYS A 1 79 ? 23.602 -2.706 21.371 1.00 50.78 79 LYS A O 1
#

Secondary structure (DSSP, 8-state):
----HHHHHHHHHTTTTTS-HHHHHHHHHHHHHHHHHHHHHHHHHHHHSTT-TTHHHHHHHHHHHHHHHHHHHHHHHT-

Organism: NCBI:txid2320716

Radius of gyration: 16.86 Å; Cα contacts (8 Å, |Δi|>4): 17; chains: 1; bounding box: 41×25×42 Å

Foldseek 3Di:
DPPDVVVVVCVLQVVLPPPDPVSSVVSSVVSVVVVVVVVVVVLVVVCVVVDDPCNVVVVVVVVVVVVVVVVVVVVVVVD